Protein AF-A0A6F8YTX1-F1 (afdb_monomer)

Nearest PDB structures (foldseek):
  8x5l-assembly1_A  TM=1.722E-01  e=9.545E+00  Homo sapiens

Mean predicted aligned error: 6.39 Å

Foldseek 3Di:
DPDDDPVRLLVVLLVLLLCVLVVNDDFADPPVVCVPPFDWDADPQKIWGWHQDPDPRDTDTDIDRDPVVNVVVVVVVVVRQVPGQQDDDDSLSSSVSSCVVSVHDLVVLLVVLVVCLVVPCCVPDPPPDPVDDSVSSSSSSVSSNPHD

Organism: NCBI:txid624315

Solvent-accessible surface area (backbone atoms only — not comparable to full-atom values): 8660 Å² total; per-residue (Å²): 132,86,74,83,50,72,69,56,48,52,48,52,52,42,51,52,37,36,39,42,70,74,72,41,86,84,68,45,69,88,62,70,79,58,72,77,55,64,49,66,52,79,55,101,68,38,35,41,38,46,35,77,49,74,98,77,77,47,77,44,75,48,76,47,63,54,66,68,61,57,46,55,54,44,54,51,53,53,49,37,55,74,62,18,76,31,69,57,95,47,68,53,56,23,52,49,37,42,24,58,76,61,74,44,64,57,71,62,49,33,52,50,18,37,57,39,35,74,73,39,54,67,90,81,51,73,69,93,40,96,90,54,75,62,63,62,58,32,48,12,22,39,44,52,40,71,42,132

pLDDT: mean 87.64, std 11.62, range [40.38, 97.56]

Secondary structure (DSSP, 8-state):
--PPPHHHHHHHHHHHHHHHTTT--------GGGGGSPEEEE-SS-EEEEEEETTTTEEEEEEE--HHHHHHHHHHHHHHHHT-TT--SSHHHHHHHHHHHTT--HHHHHHHHHHHHHH-GGGT---SSTT--SHHHHHHHHHHHH--

Radius of gyration: 17.37 Å; Cα contacts (8 Å, |Δi|>4): 167; chains: 1; bounding box: 38×39×44 Å

Structure (mmCIF, N/CA/C/O backbone):
data_AF-A0A6F8YTX1-F1
#
_entry.id   AF-A0A6F8YTX1-F1
#
loop_
_atom_site.group_PDB
_atom_site.id
_atom_site.type_symbol
_atom_site.label_atom_id
_atom_site.label_alt_id
_atom_site.label_comp_id
_atom_site.label_asym_id
_atom_site.label_entity_id
_atom_site.label_seq_id
_atom_site.pdbx_PDB_ins_code
_atom_site.Cartn_x
_atom_site.Cartn_y
_atom_site.Cartn_z
_atom_site.occupancy
_atom_site.B_iso_or_equiv
_atom_site.auth_seq_id
_atom_site.auth_comp_id
_atom_site.auth_asym_id
_atom_site.auth_atom_id
_atom_site.pdbx_PDB_model_num
ATOM 1 N N . MET A 1 1 ? 23.468 6.953 10.996 1.00 40.38 1 MET A N 1
ATOM 2 C CA . MET A 1 1 ? 22.228 6.470 10.360 1.00 40.38 1 MET A CA 1
ATOM 3 C C . MET A 1 1 ? 21.076 7.030 11.161 1.00 40.38 1 MET A C 1
ATOM 5 O O . MET A 1 1 ? 20.973 6.713 12.337 1.00 40.38 1 MET A O 1
ATOM 9 N N . THR A 1 2 ? 20.300 7.939 10.586 1.00 49.44 2 THR A N 1
ATOM 10 C CA . THR A 1 2 ? 19.067 8.431 11.206 1.00 49.44 2 THR A CA 1
ATOM 11 C C . THR A 1 2 ? 18.036 7.321 11.046 1.00 49.44 2 THR A C 1
ATOM 13 O O . THR A 1 2 ? 17.662 6.989 9.925 1.00 49.44 2 THR A O 1
ATOM 16 N N . THR A 1 3 ? 17.669 6.667 12.142 1.00 78.25 3 THR A N 1
ATOM 17 C CA . THR A 1 3 ? 16.587 5.676 12.154 1.00 78.25 3 THR A CA 1
ATOM 18 C C . THR A 1 3 ? 15.278 6.376 11.807 1.00 78.25 3 THR A C 1
ATOM 20 O O . THR A 1 3 ? 15.038 7.481 12.301 1.00 78.25 3 THR A O 1
ATOM 23 N N . SER A 1 4 ? 14.444 5.757 10.968 1.00 83.25 4 SER A N 1
ATOM 24 C CA . SER A 1 4 ? 13.133 6.316 10.630 1.00 83.25 4 SER A CA 1
ATOM 25 C C . SER A 1 4 ? 12.299 6.516 11.897 1.00 83.25 4 SER A C 1
ATOM 27 O O . SER A 1 4 ? 12.297 5.684 12.809 1.00 83.25 4 SER A O 1
ATOM 29 N N . THR A 1 5 ? 11.615 7.650 11.980 1.00 93.62 5 THR A N 1
ATOM 30 C CA . THR A 1 5 ? 10.747 7.977 13.113 1.00 93.62 5 THR A CA 1
ATOM 31 C C . THR A 1 5 ? 9.475 7.121 13.084 1.00 93.62 5 THR A C 1
ATOM 33 O O . THR A 1 5 ? 9.074 6.604 12.044 1.00 93.62 5 THR A O 1
ATOM 36 N N . GLU A 1 6 ? 8.805 6.942 14.225 1.00 93.38 6 GLU A N 1
ATOM 37 C CA . GLU A 1 6 ? 7.522 6.214 14.266 1.00 93.38 6 GLU A CA 1
ATOM 38 C C . GLU A 1 6 ? 6.457 6.788 13.304 1.00 93.38 6 GLU A C 1
ATOM 40 O O . GLU A 1 6 ? 5.850 6.000 12.579 1.00 93.38 6 GLU A O 1
ATOM 45 N N . PRO A 1 7 ? 6.266 8.120 13.180 1.00 92.62 7 PRO A N 1
ATOM 46 C CA . PRO A 1 7 ? 5.317 8.679 12.215 1.00 92.62 7 PRO A CA 1
ATOM 47 C C . PRO A 1 7 ? 5.631 8.342 10.753 1.00 92.62 7 PRO A C 1
ATOM 49 O O . PRO A 1 7 ? 4.709 8.114 9.975 1.00 92.62 7 PRO A O 1
ATOM 52 N N . GLU A 1 8 ? 6.907 8.290 10.367 1.00 92.62 8 GLU A N 1
ATOM 53 C CA . GLU A 1 8 ? 7.315 7.908 9.007 1.00 92.62 8 GLU A CA 1
ATOM 54 C C . GLU A 1 8 ? 6.999 6.438 8.719 1.00 92.62 8 GLU A C 1
ATOM 56 O O . GLU A 1 8 ? 6.488 6.113 7.648 1.00 92.62 8 GLU A O 1
ATOM 61 N N . ARG A 1 9 ? 7.233 5.555 9.697 1.00 95.56 9 ARG A N 1
ATOM 62 C CA . ARG A 1 9 ? 6.878 4.133 9.609 1.00 95.56 9 ARG A CA 1
ATOM 63 C C . ARG A 1 9 ? 5.363 3.940 9.504 1.00 95.56 9 ARG A C 1
ATOM 65 O O . ARG A 1 9 ? 4.895 3.199 8.643 1.00 95.56 9 ARG A O 1
ATOM 72 N N . ILE A 1 10 ? 4.586 4.668 10.309 1.00 95.44 10 ILE A N 1
ATOM 73 C CA . ILE A 1 10 ? 3.117 4.676 10.212 1.00 95.44 10 ILE A CA 1
ATOM 74 C C . ILE A 1 10 ? 2.668 5.181 8.835 1.00 95.44 10 ILE A C 1
ATOM 76 O O . ILE A 1 10 ? 1.786 4.582 8.225 1.00 95.44 10 ILE A O 1
ATOM 80 N N . LEU A 1 11 ? 3.276 6.254 8.321 1.00 94.31 11 LEU A N 1
ATOM 81 C CA . LEU A 1 11 ? 2.948 6.797 7.004 1.00 94.31 11 LEU A CA 1
ATOM 82 C C . LEU A 1 11 ? 3.222 5.782 5.889 1.00 94.31 11 LEU A C 1
ATOM 84 O O . LEU A 1 11 ? 2.388 5.630 4.997 1.00 94.31 11 LEU A O 1
ATOM 88 N N . LEU A 1 12 ? 4.351 5.072 5.953 1.00 95.12 12 LEU A N 1
ATOM 89 C CA . LEU A 1 12 ? 4.669 4.007 5.005 1.00 95.12 12 LEU A CA 1
ATOM 90 C C . LEU A 1 12 ? 3.607 2.903 5.044 1.00 95.12 12 LEU A C 1
ATOM 92 O O . LEU A 1 12 ? 3.085 2.527 3.995 1.00 95.12 12 LEU A O 1
ATOM 96 N N . LEU A 1 13 ? 3.224 2.438 6.236 1.00 97.19 13 LEU A N 1
ATOM 97 C CA . LEU A 1 13 ? 2.167 1.437 6.381 1.00 97.19 13 LEU A CA 1
ATOM 98 C C . LEU A 1 13 ? 0.829 1.931 5.817 1.00 97.19 13 LEU A C 1
ATOM 100 O O . LEU A 1 13 ? 0.184 1.206 5.064 1.00 97.19 13 LEU A O 1
ATOM 104 N N . LEU A 1 14 ? 0.423 3.169 6.113 1.00 96.56 14 LEU A N 1
ATOM 105 C CA . LEU A 1 14 ? -0.819 3.742 5.582 1.00 96.56 14 LEU A CA 1
ATOM 106 C C . LEU A 1 14 ? -0.784 3.912 4.057 1.00 96.56 14 LEU A C 1
ATOM 108 O O . LEU A 1 14 ? -1.811 3.734 3.403 1.00 96.56 14 LEU A O 1
ATOM 112 N N . ALA A 1 15 ? 0.379 4.201 3.469 1.00 96.00 15 ALA A N 1
ATOM 113 C CA . ALA A 1 15 ? 0.542 4.235 2.018 1.00 96.00 15 ALA A CA 1
ATOM 114 C C . ALA A 1 15 ? 0.357 2.840 1.395 1.00 96.00 15 ALA A C 1
ATOM 116 O O . ALA A 1 15 ? -0.342 2.707 0.387 1.00 96.00 15 ALA A O 1
A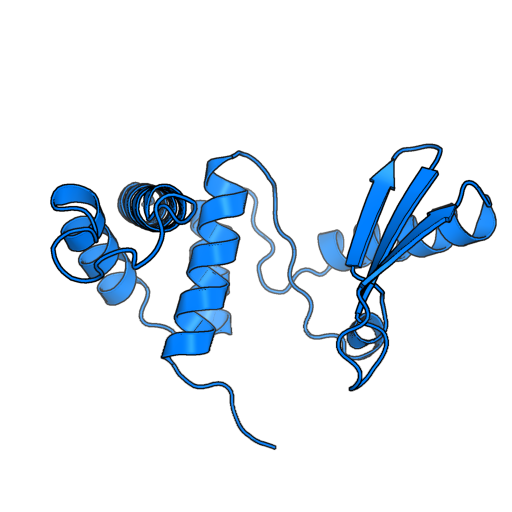TOM 117 N N . VAL A 1 16 ? 0.918 1.794 2.014 1.00 96.56 16 VAL A N 1
ATOM 118 C CA . VAL A 1 16 ? 0.693 0.398 1.599 1.00 96.56 16 VAL A CA 1
ATOM 119 C C . VAL A 1 16 ? -0.774 0.011 1.760 1.00 96.56 16 VAL A C 1
ATOM 121 O O . VAL A 1 16 ? -1.370 -0.520 0.826 1.00 96.56 16 VAL A O 1
ATOM 124 N N . ALA A 1 17 ? -1.398 0.360 2.885 1.00 97.56 17 ALA A N 1
ATOM 125 C CA . ALA A 1 17 ? -2.813 0.100 3.121 1.00 97.56 17 ALA A CA 1
ATOM 126 C C . ALA A 1 17 ? -3.712 0.797 2.093 1.00 97.56 17 ALA A C 1
ATOM 128 O O . ALA A 1 17 ? -4.690 0.211 1.631 1.00 97.56 17 ALA A O 1
ATOM 129 N N . LEU A 1 18 ? -3.373 2.023 1.686 1.00 97.12 18 LEU A N 1
ATOM 130 C CA . LEU A 1 18 ? -4.088 2.724 0.627 1.00 97.12 18 LEU A CA 1
ATOM 131 C C . LEU A 1 18 ? -4.004 1.963 -0.701 1.00 97.12 18 LEU A C 1
ATOM 133 O O . LEU A 1 18 ? -5.037 1.753 -1.335 1.00 97.12 18 LEU A O 1
ATOM 137 N N . MET A 1 19 ? -2.807 1.528 -1.106 1.00 96.12 19 MET A N 1
ATOM 138 C CA . MET A 1 19 ? -2.604 0.745 -2.332 1.00 96.12 19 MET A CA 1
ATOM 139 C C . MET A 1 19 ? -3.393 -0.574 -2.297 1.00 96.12 19 MET A C 1
ATOM 141 O O . MET A 1 19 ? -4.187 -0.845 -3.202 1.00 96.12 19 MET A O 1
ATOM 145 N N . GLU A 1 20 ? -3.272 -1.335 -1.211 1.00 96.75 20 GLU A N 1
ATOM 146 C CA . GLU A 1 20 ? -3.991 -2.598 -1.007 1.00 96.75 20 GLU A CA 1
ATOM 147 C C . GLU A 1 20 ? -5.519 -2.397 -0.990 1.00 96.75 20 GLU A C 1
ATOM 149 O O . GLU A 1 20 ? -6.259 -3.206 -1.550 1.00 96.75 20 GLU A O 1
ATOM 154 N N . SER A 1 21 ? -6.015 -1.265 -0.469 1.00 96.94 21 SER A N 1
ATOM 155 C CA . SER A 1 21 ? -7.448 -0.925 -0.497 1.00 96.94 21 SER A CA 1
ATOM 156 C C . SER A 1 21 ? -8.015 -0.729 -1.912 1.00 96.94 21 SER A C 1
ATOM 158 O O . SER A 1 21 ? -9.236 -0.736 -2.098 1.00 96.94 21 SER A O 1
ATOM 160 N N . PHE A 1 22 ? -7.156 -0.511 -2.911 1.00 96.31 22 PHE A N 1
ATOM 161 C CA . PHE A 1 22 ? -7.519 -0.454 -4.330 1.00 96.31 22 PHE A CA 1
ATOM 162 C C . PHE A 1 22 ? -7.269 -1.784 -5.059 1.00 96.31 22 PHE A C 1
ATOM 164 O O . PHE A 1 22 ? -7.442 -1.852 -6.274 1.00 96.31 22 PHE A O 1
ATOM 171 N N . GLY A 1 23 ? -6.870 -2.839 -4.342 1.00 93.50 23 GLY A N 1
ATOM 172 C CA . GLY A 1 23 ? -6.480 -4.122 -4.927 1.00 93.50 23 GLY A CA 1
ATOM 173 C C . GLY A 1 23 ? -5.098 -4.096 -5.584 1.00 93.50 23 GLY A C 1
ATOM 174 O O . GLY A 1 23 ? -4.794 -4.963 -6.403 1.00 93.50 23 GLY A O 1
ATOM 175 N N . ILE A 1 24 ? -4.264 -3.101 -5.264 1.00 93.06 24 ILE A N 1
ATOM 176 C CA . ILE A 1 24 ? -2.880 -3.030 -5.734 1.00 93.06 24 ILE A CA 1
ATOM 177 C C . ILE A 1 24 ? -2.021 -3.807 -4.738 1.00 93.06 24 ILE A C 1
ATOM 179 O O . ILE A 1 24 ? -1.751 -3.320 -3.644 1.00 93.06 24 ILE A O 1
ATOM 183 N N . GLY A 1 25 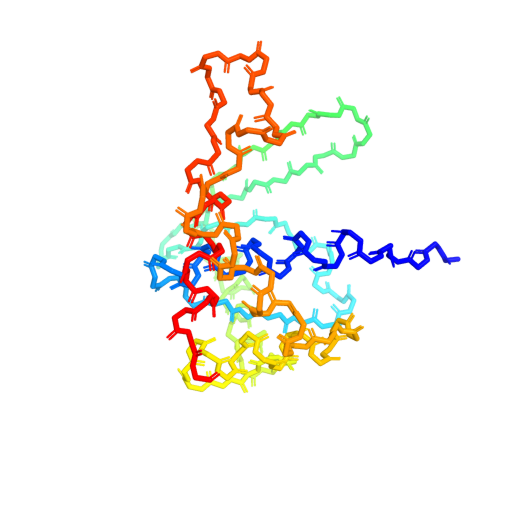? -1.600 -5.011 -5.126 1.00 92.31 25 GLY A N 1
ATOM 184 C CA . GLY A 1 25 ? -0.708 -5.832 -4.310 1.00 92.31 25 GLY A CA 1
ATOM 185 C C . GLY A 1 25 ? 0.671 -5.191 -4.171 1.00 92.31 25 GLY A C 1
ATOM 186 O O . GLY A 1 25 ? 1.297 -4.834 -5.176 1.00 92.31 25 GLY A O 1
ATOM 187 N N . VAL A 1 26 ? 1.139 -5.063 -2.933 1.00 93.88 26 VAL A N 1
ATOM 188 C CA . VAL A 1 26 ? 2.426 -4.447 -2.604 1.00 93.88 26 VAL A CA 1
ATOM 189 C C . VAL A 1 26 ? 3.446 -5.510 -2.205 1.00 93.88 26 VAL A C 1
ATOM 191 O O . VAL A 1 26 ? 3.130 -6.465 -1.501 1.00 93.88 26 VAL A O 1
ATOM 194 N N . ALA A 1 27 ? 4.686 -5.320 -2.651 1.00 94.12 27 ALA A N 1
ATOM 195 C CA . ALA A 1 27 ? 5.845 -6.078 -2.203 1.00 94.12 27 ALA A CA 1
ATOM 196 C C . ALA A 1 27 ? 6.897 -5.103 -1.661 1.00 94.12 27 ALA A C 1
ATOM 198 O O . ALA A 1 27 ? 7.122 -4.037 -2.238 1.00 94.12 27 ALA A O 1
ATOM 199 N N . VAL A 1 28 ? 7.521 -5.475 -0.549 1.00 93.31 28 VAL A N 1
ATOM 200 C CA . VAL A 1 28 ? 8.595 -4.733 0.125 1.00 93.31 28 VAL A CA 1
ATOM 201 C C . VAL A 1 28 ? 9.849 -5.602 0.158 1.00 93.31 28 VAL A C 1
ATOM 203 O O . VAL A 1 28 ? 9.749 -6.801 0.419 1.00 93.31 28 VAL A O 1
ATOM 206 N N . THR A 1 29 ? 11.008 -5.000 -0.102 1.00 93.19 29 THR A N 1
ATOM 207 C CA . THR A 1 29 ? 12.336 -5.618 0.017 1.00 93.19 29 THR A CA 1
ATOM 208 C C . THR A 1 29 ? 13.223 -4.734 0.888 1.00 93.19 29 THR A C 1
ATOM 210 O O . THR A 1 29 ? 13.081 -3.508 0.879 1.00 93.19 29 THR A O 1
ATOM 213 N N . ASP A 1 30 ? 14.121 -5.358 1.639 1.00 91.88 30 ASP A N 1
ATOM 214 C CA . ASP A 1 30 ? 15.182 -4.714 2.409 1.00 91.88 30 ASP A CA 1
ATOM 215 C C . ASP A 1 30 ? 16.556 -4.832 1.725 1.00 91.88 30 ASP A C 1
ATOM 217 O O . ASP A 1 30 ? 17.566 -4.357 2.251 1.00 91.88 30 ASP A O 1
ATOM 221 N N . GLU A 1 31 ? 16.596 -5.411 0.520 1.00 91.62 31 GLU A N 1
ATOM 222 C CA . GLU A 1 31 ? 17.809 -5.566 -0.269 1.00 91.62 31 GLU A CA 1
ATOM 223 C C . GLU A 1 31 ? 18.281 -4.193 -0.788 1.00 91.62 31 GLU A C 1
ATOM 225 O O . GLU A 1 31 ? 17.594 -3.539 -1.586 1.00 91.62 31 GLU A O 1
ATOM 230 N N . PRO A 1 32 ? 19.482 -3.731 -0.390 1.00 87.00 32 PRO A N 1
ATOM 231 C CA . PRO A 1 32 ? 19.953 -2.384 -0.708 1.00 87.00 32 PRO A CA 1
ATOM 232 C C . PRO A 1 32 ? 20.211 -2.180 -2.206 1.00 87.00 32 PRO A C 1
ATOM 234 O O . PRO A 1 32 ? 20.238 -1.042 -2.674 1.00 87.00 32 PRO A O 1
ATOM 237 N N . GLU A 1 33 ? 20.378 -3.261 -2.967 1.00 86.12 33 GLU A N 1
ATOM 238 C CA . GLU A 1 33 ? 20.614 -3.250 -4.414 1.00 86.12 33 GLU A CA 1
ATOM 239 C C . GLU A 1 33 ? 19.457 -2.593 -5.181 1.00 86.12 33 GLU A C 1
ATOM 241 O O . GLU A 1 33 ? 19.684 -1.875 -6.157 1.00 86.12 33 GLU A O 1
ATOM 246 N N . TYR A 1 34 ? 18.223 -2.728 -4.682 1.00 84.06 34 TYR A N 1
ATOM 247 C CA . TYR A 1 34 ? 17.041 -2.117 -5.291 1.00 84.06 34 TYR A CA 1
ATOM 248 C C . TYR A 1 34 ? 16.809 -0.661 -4.875 1.00 84.06 34 TYR A C 1
ATOM 250 O O . TYR A 1 34 ? 15.941 -0.003 -5.442 1.00 84.06 34 TYR A O 1
ATOM 258 N N . SER A 1 35 ? 17.607 -0.102 -3.958 1.00 80.38 35 SER A N 1
ATOM 259 C CA . SER A 1 35 ? 17.493 1.318 -3.576 1.00 80.38 35 SER A CA 1
ATOM 260 C C . SER A 1 35 ? 17.803 2.283 -4.728 1.00 80.38 35 SER A C 1
ATOM 262 O O . SER A 1 35 ? 17.320 3.415 -4.742 1.00 80.38 35 SER A O 1
ATOM 264 N N . ALA A 1 36 ? 18.599 1.837 -5.705 1.00 78.38 36 ALA A N 1
ATOM 265 C CA . ALA A 1 36 ? 18.919 2.588 -6.915 1.00 78.38 36 ALA A CA 1
ATOM 266 C C . ALA A 1 36 ? 17.906 2.361 -8.050 1.00 78.38 36 ALA A C 1
ATOM 268 O O . ALA A 1 36 ? 17.990 3.034 -9.083 1.00 78.38 36 ALA A O 1
ATOM 269 N N . LEU A 1 37 ? 16.967 1.419 -7.883 1.00 77.69 37 LEU A N 1
ATOM 270 C CA . LEU A 1 37 ? 15.932 1.161 -8.873 1.00 77.69 37 LEU A CA 1
ATOM 271 C C . LEU A 1 37 ? 15.009 2.388 -8.936 1.00 77.69 37 LEU A C 1
ATOM 273 O O . LEU A 1 37 ? 14.469 2.808 -7.910 1.00 77.69 37 LEU A O 1
ATOM 277 N N . PRO A 1 38 ? 14.821 2.999 -10.116 1.00 77.75 38 PRO A N 1
ATOM 278 C CA . PRO A 1 38 ? 13.950 4.153 -10.219 1.00 77.75 38 PRO A CA 1
ATOM 279 C C . PRO A 1 38 ? 12.496 3.736 -9.978 1.00 77.75 38 PRO A C 1
ATOM 281 O O . PRO A 1 38 ? 12.095 2.618 -10.308 1.00 77.75 38 PRO A O 1
ATOM 284 N N . GLY A 1 39 ? 11.678 4.661 -9.472 1.00 81.38 39 GLY A N 1
ATOM 285 C CA . GLY A 1 39 ? 10.232 4.462 -9.458 1.00 81.38 39 GLY A CA 1
ATOM 286 C C . GLY A 1 39 ? 9.751 4.197 -10.883 1.00 81.38 39 GLY A C 1
ATOM 287 O O . GLY A 1 39 ? 10.116 4.923 -11.805 1.00 81.38 39 GLY A O 1
ATOM 288 N N . LEU A 1 40 ? 8.982 3.134 -11.106 1.00 84.88 40 LEU A N 1
ATOM 289 C CA . LEU A 1 40 ? 8.567 2.772 -12.457 1.00 84.88 40 LEU A CA 1
ATOM 290 C C . LEU A 1 40 ? 7.191 2.117 -12.495 1.00 84.88 40 LEU A C 1
ATOM 292 O O . LEU A 1 40 ? 6.760 1.458 -11.553 1.00 84.88 40 LEU A O 1
ATOM 296 N N . VAL A 1 41 ? 6.522 2.273 -13.633 1.00 86.00 41 VAL A N 1
ATOM 297 C CA . VAL A 1 41 ? 5.301 1.556 -13.993 1.00 86.00 41 VAL A CA 1
ATOM 298 C C . VAL A 1 41 ? 5.618 0.679 -15.193 1.00 86.00 41 VAL A C 1
ATOM 300 O O . VAL A 1 41 ? 5.904 1.176 -16.285 1.00 86.00 41 VAL A O 1
ATOM 303 N N . LEU A 1 42 ? 5.571 -0.637 -14.992 1.00 89.25 42 LEU A N 1
ATOM 304 C CA . LEU A 1 42 ? 5.899 -1.622 -16.016 1.00 89.25 42 LEU A CA 1
ATOM 305 C C . LEU A 1 42 ? 4.634 -2.172 -16.683 1.00 89.25 42 LEU A C 1
ATOM 307 O O . LEU A 1 42 ? 3.681 -2.588 -16.030 1.00 89.25 42 LEU A O 1
ATOM 311 N N . THR A 1 43 ? 4.662 -2.239 -18.008 1.00 88.69 43 THR A N 1
ATOM 312 C CA . THR A 1 43 ? 3.721 -2.999 -18.837 1.00 88.69 43 THR A CA 1
ATOM 313 C C . THR A 1 43 ? 4.488 -4.074 -19.606 1.00 88.69 43 THR A C 1
ATOM 315 O O . THR A 1 43 ? 5.718 -4.092 -19.623 1.00 88.69 43 THR A O 1
ATOM 318 N N . GLN A 1 44 ? 3.786 -4.938 -20.342 1.00 85.06 44 GLN A N 1
ATOM 319 C CA . GLN A 1 44 ? 4.440 -5.966 -21.162 1.00 85.06 44 GLN A CA 1
ATOM 320 C C . GLN A 1 44 ? 5.424 -5.408 -22.206 1.00 85.06 44 GLN A C 1
ATOM 322 O O . GLN A 1 44 ? 6.325 -6.131 -22.630 1.00 85.06 44 GLN A O 1
ATOM 327 N N . ARG A 1 45 ? 5.227 -4.164 -22.663 1.00 89.62 45 ARG A N 1
ATOM 328 C CA . ARG A 1 45 ? 5.948 -3.586 -23.813 1.00 89.62 45 ARG A CA 1
ATOM 329 C C . ARG A 1 45 ? 6.654 -2.268 -23.515 1.00 89.62 45 ARG A C 1
ATOM 331 O O . ARG A 1 45 ? 7.355 -1.767 -24.388 1.00 89.62 45 ARG A O 1
ATOM 338 N N . ARG A 1 46 ? 6.402 -1.663 -22.356 1.00 91.88 46 ARG A N 1
ATOM 339 C CA . ARG A 1 46 ? 6.898 -0.331 -21.997 1.00 91.88 46 ARG A CA 1
ATOM 340 C C . ARG A 1 46 ? 7.091 -0.229 -20.496 1.00 91.88 46 ARG A C 1
ATOM 342 O O . ARG A 1 46 ? 6.282 -0.786 -19.755 1.00 91.88 46 ARG A O 1
ATOM 349 N N . ALA A 1 47 ? 8.080 0.542 -20.084 1.00 89.62 47 ALA A N 1
ATOM 350 C CA . ALA A 1 47 ? 8.225 1.026 -18.725 1.00 89.62 47 ALA A CA 1
ATOM 351 C C . ALA A 1 47 ? 8.143 2.550 -18.748 1.00 89.62 47 ALA A C 1
ATOM 353 O O . ALA A 1 47 ? 8.783 3.190 -19.582 1.00 89.62 47 ALA A O 1
ATOM 354 N N . ILE A 1 48 ? 7.340 3.109 -17.851 1.00 87.75 48 ILE A N 1
ATOM 355 C CA . ILE A 1 48 ? 7.354 4.534 -17.534 1.00 87.75 48 ILE A CA 1
ATOM 356 C C . ILE A 1 48 ? 8.222 4.665 -16.293 1.00 87.75 48 ILE A C 1
ATOM 358 O O . ILE A 1 48 ? 7.872 4.113 -15.256 1.00 87.75 48 ILE A O 1
ATOM 362 N N . VAL A 1 49 ? 9.354 5.342 -16.404 1.00 85.50 49 VAL A N 1
ATOM 363 C CA . VAL A 1 49 ? 10.321 5.498 -15.320 1.00 85.50 49 VAL A CA 1
ATOM 364 C C . VAL A 1 49 ? 10.179 6.907 -14.771 1.00 85.50 49 VAL A C 1
ATOM 366 O O . VAL A 1 49 ? 10.408 7.871 -15.491 1.00 85.50 49 VAL A O 1
ATOM 369 N N . ALA A 1 50 ? 9.791 7.023 -13.508 1.00 77.12 50 ALA A N 1
ATOM 370 C CA . ALA A 1 50 ? 9.707 8.263 -12.760 1.00 77.12 50 ALA A CA 1
ATOM 371 C C . ALA A 1 50 ? 10.828 8.279 -11.719 1.00 77.12 50 ALA A C 1
ATOM 373 O O . ALA A 1 50 ? 10.751 7.610 -10.687 1.00 77.12 50 ALA A O 1
ATOM 374 N N . ASN A 1 51 ? 11.881 9.044 -11.994 1.00 64.81 51 ASN A N 1
ATOM 375 C CA . ASN A 1 51 ? 12.997 9.184 -11.074 1.00 64.81 51 ASN A CA 1
ATOM 376 C C . ASN A 1 51 ? 13.082 10.619 -10.553 1.00 64.81 51 ASN A C 1
ATOM 378 O O . ASN A 1 51 ? 12.956 11.587 -11.308 1.00 64.81 51 ASN A O 1
ATOM 382 N N . TRP A 1 52 ? 13.327 10.748 -9.254 1.00 53.75 52 TRP A N 1
ATOM 383 C CA . TRP A 1 52 ? 13.744 12.013 -8.673 1.00 53.75 52 TRP A CA 1
ATOM 384 C C . TRP A 1 52 ? 15.239 12.149 -8.926 1.00 53.75 52 TRP A C 1
ATOM 386 O O . TRP A 1 52 ? 16.054 11.458 -8.315 1.00 53.75 52 TRP A O 1
ATOM 396 N N . ILE A 1 53 ? 15.617 13.018 -9.861 1.00 52.31 53 ILE A N 1
ATOM 397 C CA . ILE A 1 53 ? 17.030 13.318 -10.066 1.00 52.31 53 ILE A CA 1
ATOM 398 C C . ILE A 1 53 ? 17.458 14.209 -8.894 1.00 52.31 53 ILE A C 1
ATOM 400 O O . ILE A 1 53 ? 16.822 15.229 -8.643 1.00 52.31 53 ILE A O 1
ATOM 404 N N . ARG A 1 54 ? 18.479 13.748 -8.148 1.00 44.47 54 ARG A N 1
ATOM 405 C CA . ARG A 1 54 ? 19.187 14.387 -7.011 1.00 44.47 54 ARG A CA 1
ATOM 406 C C . ARG A 1 54 ? 18.896 15.874 -6.768 1.00 44.47 54 ARG A C 1
ATOM 408 O O . ARG A 1 54 ? 18.943 16.636 -7.715 1.00 44.47 54 ARG A O 1
ATOM 415 N N . ALA A 1 55 ? 18.828 16.249 -5.481 1.00 46.53 55 ALA A N 1
ATOM 416 C CA . ALA A 1 55 ? 18.976 17.571 -4.825 1.00 46.53 55 ALA A CA 1
ATOM 417 C C . ALA A 1 55 ? 18.193 18.787 -5.369 1.00 46.53 55 ALA A C 1
ATOM 419 O O . ALA A 1 55 ? 17.722 19.600 -4.578 1.00 46.53 55 ALA A O 1
ATOM 420 N N . ASP A 1 56 ? 18.002 18.889 -6.675 1.00 49.53 56 ASP A N 1
ATOM 421 C CA . ASP A 1 56 ? 17.490 20.059 -7.380 1.00 49.53 56 ASP A CA 1
ATOM 422 C C . ASP A 1 56 ?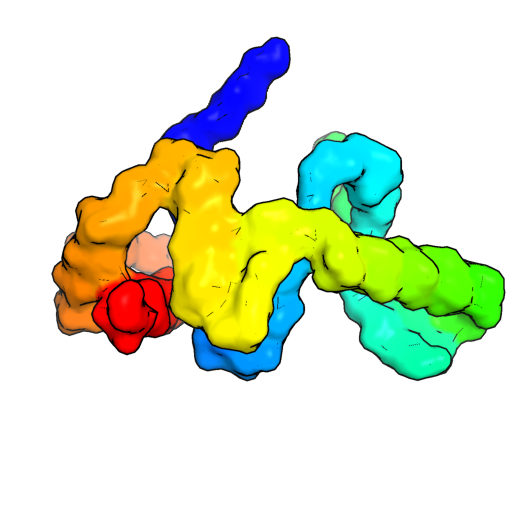 15.961 19.995 -7.549 1.00 49.53 56 ASP A C 1
ATOM 424 O O . ASP A 1 56 ? 15.347 20.896 -8.115 1.00 49.53 56 ASP A O 1
ATOM 428 N N . GLY A 1 57 ? 15.329 18.913 -7.073 1.00 57.34 57 GLY A N 1
ATOM 429 C CA . GLY A 1 57 ? 13.876 18.737 -7.098 1.00 57.34 57 GLY A CA 1
ATOM 430 C C . GLY A 1 57 ? 13.296 18.501 -8.495 1.00 57.34 57 GLY A C 1
ATOM 431 O O . GLY A 1 57 ? 12.095 18.682 -8.692 1.00 57.34 57 GLY A O 1
ATOM 432 N N . VAL A 1 58 ? 14.120 18.104 -9.471 1.00 64.62 58 VAL A N 1
ATOM 433 C CA . VAL A 1 58 ? 13.658 17.864 -10.842 1.00 64.62 58 VAL A CA 1
ATOM 434 C C . VAL A 1 58 ? 13.098 16.449 -10.958 1.00 64.62 58 VAL A C 1
ATOM 436 O O . VAL A 1 58 ? 13.815 15.450 -10.859 1.00 64.62 58 VAL A O 1
ATOM 439 N N . TRP A 1 59 ? 11.790 16.376 -11.189 1.00 64.69 59 TRP A N 1
ATOM 440 C CA . TRP A 1 59 ? 11.096 15.133 -11.492 1.00 64.69 59 TRP A CA 1
ATOM 441 C C . TRP A 1 59 ? 11.296 14.779 -12.968 1.00 64.69 59 TRP A C 1
ATOM 443 O O . TRP A 1 59 ? 10.858 15.520 -13.850 1.00 64.69 59 TRP A O 1
ATOM 453 N N . HIS A 1 60 ? 11.980 13.666 -13.241 1.00 75.31 60 HIS A N 1
ATOM 454 C CA . HIS A 1 60 ? 12.206 13.182 -14.599 1.00 75.31 60 HIS A CA 1
ATOM 455 C C . HIS A 1 60 ? 11.329 11.967 -14.881 1.00 75.31 60 HIS A C 1
ATOM 457 O O . HIS A 1 60 ? 11.401 10.962 -14.169 1.00 75.31 60 HIS A O 1
ATOM 463 N N . VAL A 1 61 ? 10.544 12.056 -15.956 1.00 80.75 61 VAL A N 1
ATOM 464 C CA . VAL A 1 61 ? 9.779 10.931 -16.492 1.00 80.75 61 VAL A CA 1
ATOM 465 C C . VAL A 1 61 ? 10.301 10.564 -17.858 1.00 80.75 61 VAL A C 1
ATOM 467 O O . VAL A 1 61 ? 10.353 11.409 -18.749 1.00 80.75 61 VAL A O 1
ATOM 470 N N . ASP A 1 62 ? 10.609 9.286 -18.022 1.00 84.44 62 ASP A N 1
ATOM 471 C CA . ASP A 1 62 ? 10.949 8.696 -19.307 1.00 84.44 62 ASP A CA 1
ATOM 472 C C . ASP A 1 62 ? 10.031 7.515 -19.630 1.00 84.44 62 ASP A C 1
ATOM 474 O O . ASP A 1 62 ? 9.418 6.912 -18.744 1.00 84.44 62 ASP A O 1
ATOM 478 N N . VAL A 1 63 ? 9.946 7.166 -20.910 1.00 89.19 63 VAL A N 1
ATOM 479 C CA . VAL A 1 63 ? 9.254 5.974 -21.390 1.00 89.19 63 VAL A CA 1
ATOM 480 C C . VAL A 1 63 ? 10.213 5.158 -22.239 1.00 89.19 63 VAL A C 1
ATOM 482 O O . VAL A 1 63 ? 10.568 5.548 -23.348 1.00 89.19 63 VAL A O 1
ATOM 485 N N . THR A 1 64 ? 10.556 3.963 -21.766 1.00 89.62 64 THR A N 1
ATOM 486 C CA . THR A 1 64 ? 11.391 3.028 -22.522 1.00 89.62 64 THR A CA 1
ATOM 487 C C . THR A 1 64 ? 10.588 1.831 -23.016 1.00 89.62 64 THR A C 1
ATOM 489 O O . THR A 1 64 ? 9.738 1.279 -22.315 1.00 89.62 64 THR A O 1
ATOM 492 N N . GLY A 1 65 ? 10.861 1.423 -24.255 1.00 89.00 65 GLY A N 1
ATOM 493 C CA . GLY A 1 65 ? 10.422 0.152 -24.836 1.00 89.00 65 GLY A CA 1
ATOM 494 C C . GLY A 1 65 ? 11.583 -0.816 -25.080 1.00 89.00 65 GLY A C 1
ATOM 495 O O . GLY A 1 65 ? 11.405 -1.822 -25.767 1.00 89.00 65 GLY A O 1
ATOM 496 N N . GLN A 1 66 ? 12.785 -0.498 -24.586 1.00 91.94 66 GLN A N 1
ATOM 497 C CA . GLN A 1 66 ? 13.980 -1.292 -24.846 1.00 91.94 66 GLN A CA 1
ATOM 498 C C . GLN A 1 66 ? 13.873 -2.652 -24.158 1.00 91.94 66 GLN A C 1
ATOM 500 O O . GLN A 1 66 ? 13.787 -2.741 -22.937 1.00 91.94 66 GLN A O 1
ATOM 505 N N . ARG A 1 67 ? 13.920 -3.726 -24.951 1.00 90.19 67 ARG A N 1
ATOM 506 C CA . ARG A 1 67 ? 13.659 -5.087 -24.469 1.00 90.19 67 ARG A CA 1
ATOM 507 C C . ARG A 1 67 ? 14.556 -5.512 -23.303 1.00 90.19 67 ARG A C 1
ATOM 509 O O . ARG A 1 67 ? 14.036 -6.129 -22.388 1.00 90.19 67 ARG A O 1
ATOM 516 N N . SER A 1 68 ? 15.850 -5.182 -23.330 1.00 90.56 68 SER A N 1
ATOM 517 C CA . SER A 1 68 ? 16.774 -5.518 -22.236 1.00 90.56 68 SER A CA 1
ATOM 518 C C . SER A 1 68 ? 16.364 -4.843 -20.927 1.00 90.56 68 SER A C 1
ATOM 520 O O . SER A 1 68 ? 16.139 -5.536 -19.949 1.00 90.56 68 SER A O 1
ATOM 522 N N . ALA A 1 69 ? 16.109 -3.530 -20.946 1.00 89.81 69 ALA A N 1
ATOM 523 C CA . ALA A 1 69 ? 15.648 -2.800 -19.764 1.00 89.81 69 ALA A CA 1
ATOM 524 C C . ALA A 1 69 ? 14.305 -3.336 -19.232 1.00 89.81 69 ALA A C 1
ATOM 526 O O . ALA A 1 69 ? 14.104 -3.444 -18.029 1.00 89.81 69 ALA A O 1
ATOM 527 N N . LEU A 1 70 ? 13.380 -3.715 -20.124 1.00 92.50 70 LEU A N 1
ATOM 528 C CA . LEU A 1 70 ? 12.108 -4.325 -19.722 1.00 92.50 70 LEU A CA 1
ATOM 529 C C . LEU A 1 70 ? 12.274 -5.714 -19.093 1.00 92.50 70 LEU A C 1
ATOM 531 O O . LEU A 1 70 ? 11.433 -6.088 -18.277 1.00 92.50 70 LEU A O 1
ATOM 535 N N . CYS A 1 71 ? 13.285 -6.483 -19.506 1.00 91.69 71 CYS A N 1
ATOM 536 C CA . CYS A 1 71 ? 13.641 -7.749 -18.869 1.00 91.69 71 CYS A CA 1
ATOM 537 C C . CYS A 1 71 ? 14.221 -7.485 -17.480 1.00 91.69 71 CYS A C 1
ATOM 539 O O . CYS A 1 71 ? 13.662 -7.987 -16.516 1.00 91.69 71 CYS A O 1
ATOM 541 N N . ASP A 1 72 ? 15.206 -6.593 -17.361 1.00 90.94 72 ASP A N 1
ATOM 542 C CA . ASP A 1 72 ? 15.842 -6.270 -16.078 1.00 90.94 72 ASP A CA 1
ATOM 543 C C . ASP A 1 72 ? 14.816 -5.783 -15.035 1.00 90.94 72 ASP A C 1
ATOM 545 O O . ASP A 1 72 ? 14.792 -6.248 -13.897 1.00 90.94 72 ASP A O 1
ATOM 549 N N . TYR A 1 73 ? 13.898 -4.887 -15.425 1.00 91.12 73 TYR A N 1
ATOM 550 C CA . TYR A 1 73 ? 12.829 -4.426 -14.530 1.00 91.12 73 TYR A CA 1
ATOM 551 C C . TYR A 1 73 ? 11.844 -5.528 -14.155 1.00 91.12 73 TYR A C 1
ATOM 553 O O . TYR A 1 73 ? 11.285 -5.504 -13.060 1.00 91.12 73 TYR A O 1
ATOM 561 N N . ARG A 1 74 ? 11.590 -6.472 -15.061 1.00 91.88 74 ARG A N 1
ATOM 562 C CA . ARG A 1 74 ? 10.698 -7.593 -14.781 1.00 91.88 74 ARG A CA 1
ATOM 563 C C . ARG A 1 74 ? 11.337 -8.556 -13.801 1.00 91.88 74 ARG A C 1
ATOM 565 O O . ARG A 1 74 ? 10.677 -8.907 -12.834 1.00 91.88 74 ARG A O 1
ATOM 572 N N . ASP A 1 75 ? 12.599 -8.896 -14.021 1.00 92.81 75 ASP A N 1
ATOM 573 C CA . ASP A 1 75 ? 13.360 -9.788 -13.156 1.00 92.81 75 ASP A CA 1
ATOM 574 C C . ASP A 1 75 ? 13.445 -9.196 -11.742 1.00 92.81 75 ASP A C 1
ATOM 576 O O . ASP A 1 75 ? 13.159 -9.889 -10.770 1.00 92.81 75 ASP A O 1
ATOM 580 N N . ALA A 1 76 ? 13.693 -7.885 -11.622 1.00 91.12 76 ALA A N 1
ATOM 581 C CA . ALA A 1 76 ? 13.656 -7.180 -10.340 1.00 91.12 76 ALA A CA 1
ATOM 582 C C . ALA A 1 76 ? 12.273 -7.249 -9.663 1.00 91.12 76 ALA A C 1
ATOM 584 O O . ALA A 1 76 ? 12.168 -7.580 -8.483 1.00 91.12 76 ALA A O 1
ATOM 585 N N . VAL A 1 77 ? 11.189 -6.960 -10.395 1.00 90.06 77 VAL A N 1
ATOM 586 C CA . VAL A 1 77 ? 9.821 -7.009 -9.843 1.00 90.06 77 VAL A CA 1
ATOM 587 C C . VAL A 1 77 ? 9.431 -8.429 -9.433 1.00 90.06 77 VAL A C 1
ATOM 589 O O . VAL A 1 77 ? 8.804 -8.614 -8.391 1.00 90.06 77 VAL A O 1
ATOM 592 N N . GLU A 1 78 ? 9.768 -9.432 -10.240 1.00 92.06 78 GLU A N 1
ATOM 593 C CA . GLU A 1 78 ? 9.492 -10.839 -9.950 1.00 92.06 78 GLU A CA 1
ATOM 594 C C . GLU A 1 78 ? 10.297 -11.319 -8.740 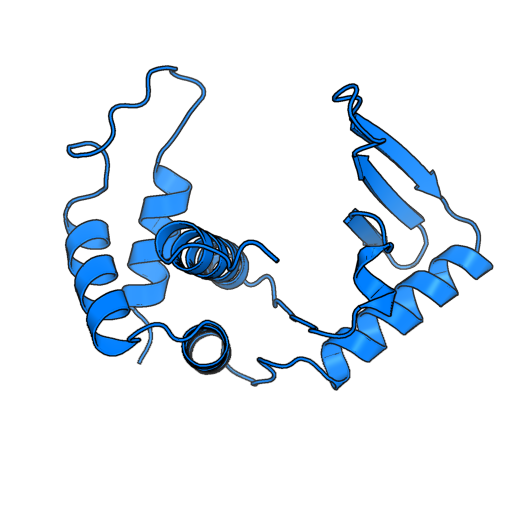1.00 92.06 78 GLU A C 1
ATOM 596 O O . GLU A 1 78 ? 9.723 -11.942 -7.846 1.00 92.06 78 GLU A O 1
ATOM 601 N N . HIS A 1 79 ? 11.577 -10.948 -8.650 1.00 93.94 79 HIS A N 1
ATOM 602 C CA . HIS A 1 79 ? 12.428 -11.250 -7.502 1.00 93.94 79 HIS A CA 1
ATOM 603 C C . HIS A 1 79 ? 11.886 -10.638 -6.210 1.00 93.94 79 HIS A C 1
ATOM 605 O O . HIS A 1 79 ? 11.695 -11.359 -5.234 1.00 93.94 79 HIS A O 1
ATOM 611 N N . VAL A 1 80 ? 11.568 -9.339 -6.205 1.00 92.94 80 VAL A N 1
ATOM 612 C CA . VAL A 1 80 ? 11.035 -8.652 -5.013 1.00 92.94 80 VAL A CA 1
ATOM 613 C C . VAL A 1 80 ? 9.683 -9.226 -4.594 1.00 92.94 80 VAL A C 1
ATOM 615 O O . VAL A 1 80 ? 9.402 -9.338 -3.404 1.00 92.94 80 VAL A O 1
ATOM 618 N N . ARG A 1 81 ? 8.837 -9.629 -5.547 1.00 91.62 81 ARG A N 1
ATOM 619 C CA . ARG A 1 81 ? 7.572 -10.309 -5.230 1.00 91.62 81 ARG A CA 1
ATOM 620 C C . ARG A 1 81 ? 7.795 -11.682 -4.606 1.00 91.62 81 ARG A C 1
ATOM 622 O O . ARG A 1 81 ? 7.074 -12.028 -3.677 1.00 91.62 81 ARG A O 1
ATOM 629 N N . ALA A 1 82 ? 8.760 -12.448 -5.108 1.00 93.38 82 ALA A N 1
ATOM 630 C CA . ALA A 1 82 ? 9.066 -13.784 -4.603 1.00 93.38 82 ALA A CA 1
ATOM 631 C C . ALA A 1 82 ? 9.723 -13.762 -3.213 1.00 93.38 82 ALA A C 1
ATOM 633 O O . ALA A 1 82 ? 9.485 -14.666 -2.417 1.00 93.38 82 ALA A O 1
ATOM 634 N N . HIS A 1 83 ? 10.510 -12.726 -2.915 1.00 94.38 83 HIS A N 1
ATOM 635 C CA . HIS A 1 83 ? 11.294 -12.607 -1.681 1.00 94.38 83 HIS A CA 1
ATOM 636 C C . HIS A 1 83 ? 10.836 -11.443 -0.798 1.00 94.38 83 HIS A C 1
ATOM 638 O O . HIS A 1 83 ? 11.624 -10.880 -0.042 1.00 94.38 83 HIS A O 1
ATOM 644 N N . SER A 1 84 ? 9.567 -11.041 -0.904 1.00 95.50 84 SER A N 1
ATOM 645 C CA . SER A 1 84 ? 9.091 -9.896 -0.139 1.00 95.50 84 SER A CA 1
ATOM 646 C C . SER A 1 84 ? 9.142 -10.170 1.364 1.00 95.50 84 SER A C 1
ATOM 648 O O . SER A 1 84 ? 8.636 -11.190 1.829 1.00 95.50 84 SER A O 1
ATOM 650 N N . VAL A 1 85 ? 9.648 -9.208 2.140 1.00 96.44 85 VAL A N 1
ATOM 651 C CA . VAL A 1 85 ? 9.679 -9.293 3.613 1.00 96.44 85 VAL A CA 1
ATOM 652 C C . VAL A 1 85 ? 8.281 -9.294 4.245 1.00 96.44 85 VAL A C 1
ATOM 654 O O . VAL A 1 85 ? 8.131 -9.644 5.409 1.00 96.44 85 VAL A O 1
ATOM 657 N N . ILE A 1 86 ? 7.250 -8.939 3.470 1.00 96.75 86 ILE A N 1
ATOM 658 C CA . ILE A 1 86 ? 5.839 -8.951 3.879 1.00 96.75 86 ILE A CA 1
ATOM 659 C C . ILE A 1 86 ? 5.010 -9.975 3.094 1.00 96.75 86 ILE A C 1
ATOM 661 O O . ILE A 1 86 ? 3.800 -9.809 2.963 1.00 96.75 86 ILE A O 1
ATOM 665 N N . ALA A 1 87 ? 5.643 -10.987 2.492 1.00 95.06 87 ALA A N 1
ATOM 666 C CA . ALA A 1 87 ? 4.959 -11.945 1.629 1.00 95.06 87 ALA A CA 1
ATOM 667 C C . ALA A 1 87 ? 3.815 -12.669 2.363 1.00 95.06 87 ALA A C 1
ATOM 669 O O . ALA A 1 87 ? 4.035 -13.391 3.332 1.00 95.06 87 ALA A O 1
ATOM 670 N N . ALA A 1 88 ? 2.593 -12.497 1.861 1.00 94.25 88 ALA A N 1
ATOM 671 C CA . ALA A 1 88 ? 1.407 -13.228 2.292 1.00 94.25 88 ALA A CA 1
ATOM 672 C C . ALA A 1 88 ? 0.310 -13.154 1.219 1.00 94.25 88 ALA A C 1
ATOM 674 O O . ALA A 1 88 ? 0.305 -12.240 0.385 1.00 94.25 88 ALA A O 1
ATOM 675 N N . ASP A 1 89 ? -0.642 -14.086 1.261 1.00 92.56 89 ASP A N 1
ATOM 676 C CA . ASP A 1 89 ? -1.710 -14.192 0.259 1.00 92.56 89 ASP A CA 1
ATOM 677 C C . ASP A 1 89 ? -2.788 -13.109 0.437 1.00 92.56 89 ASP A C 1
ATOM 679 O O . ASP A 1 89 ? -3.221 -12.481 -0.538 1.00 92.56 89 ASP A O 1
ATOM 683 N N . ALA A 1 90 ? -3.193 -12.825 1.679 1.00 94.31 90 ALA A N 1
ATOM 684 C CA . ALA A 1 90 ? -4.207 -11.820 1.984 1.00 94.31 90 ALA A CA 1
ATOM 685 C C . ALA A 1 90 ? -3.591 -10.458 2.342 1.00 94.31 90 ALA A C 1
ATOM 687 O O . ALA A 1 90 ? -2.549 -10.369 2.987 1.00 94.31 90 ALA A O 1
ATOM 688 N N . ALA A 1 91 ? -4.278 -9.373 1.969 1.00 95.06 91 ALA A N 1
ATOM 689 C CA . ALA A 1 91 ? -3.836 -8.008 2.274 1.00 95.06 91 ALA A CA 1
ATOM 690 C C . ALA A 1 91 ? -3.718 -7.738 3.786 1.00 95.06 91 ALA A C 1
ATOM 692 O O . ALA A 1 91 ? -2.831 -6.999 4.204 1.00 95.06 91 ALA A O 1
ATOM 693 N N . GLY A 1 92 ? -4.587 -8.355 4.599 1.00 95.19 92 GLY A N 1
ATOM 694 C CA . GLY A 1 92 ? -4.519 -8.292 6.063 1.00 95.19 92 GLY A CA 1
ATOM 695 C C . GLY A 1 92 ? -3.207 -8.836 6.607 1.00 95.19 92 GLY A C 1
ATOM 696 O O . GLY A 1 92 ? -2.507 -8.134 7.331 1.00 95.19 92 GLY A O 1
ATOM 697 N N . ASP A 1 93 ? -2.838 -10.036 6.170 1.00 96.38 93 ASP A N 1
ATOM 698 C CA . ASP A 1 93 ? -1.606 -10.699 6.595 1.00 96.38 93 ASP A CA 1
ATOM 699 C C . ASP A 1 93 ? -0.366 -9.920 6.136 1.00 96.38 93 ASP A C 1
ATOM 701 O O . ASP A 1 93 ? 0.564 -9.731 6.917 1.00 96.38 93 ASP A O 1
ATOM 705 N N . ARG A 1 94 ? -0.377 -9.377 4.907 1.00 96.69 94 ARG A N 1
ATOM 706 C CA . ARG A 1 94 ? 0.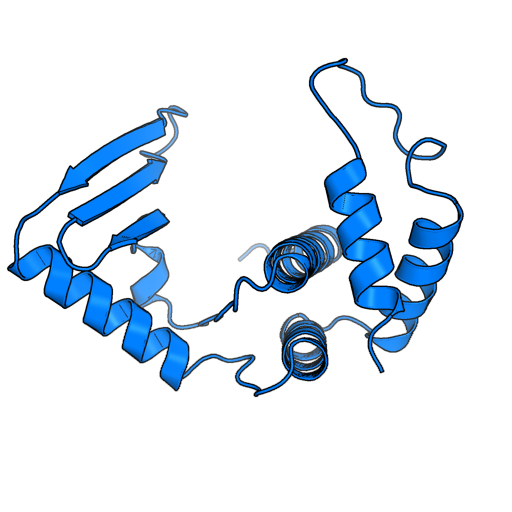709 -8.511 4.411 1.00 96.69 94 ARG A CA 1
ATOM 707 C C . ARG A 1 94 ? 0.869 -7.245 5.251 1.00 96.69 94 ARG A C 1
ATOM 709 O O . ARG A 1 94 ? 1.989 -6.849 5.558 1.00 96.69 94 ARG A O 1
ATOM 716 N N . LEU A 1 95 ? -0.235 -6.596 5.626 1.00 97.25 95 LEU A N 1
ATOM 717 C CA . LEU A 1 95 ? -0.198 -5.385 6.452 1.00 97.25 95 LEU A CA 1
ATOM 718 C C . LEU A 1 95 ? 0.216 -5.670 7.898 1.00 97.25 95 LEU A C 1
ATOM 720 O O . LEU A 1 95 ? 0.904 -4.842 8.492 1.00 97.25 95 LEU A O 1
ATOM 724 N N . HIS A 1 96 ? -0.151 -6.831 8.441 1.00 96.94 96 HIS A N 1
ATOM 725 C CA . HIS A 1 96 ? 0.324 -7.280 9.746 1.00 96.94 96 HIS A CA 1
ATOM 726 C C . HIS A 1 96 ? 1.834 -7.547 9.722 1.00 96.94 96 HIS A C 1
ATOM 728 O O . HIS A 1 96 ? 2.567 -6.974 10.522 1.00 96.94 96 HIS A O 1
ATOM 734 N N . ALA A 1 97 ? 2.317 -8.305 8.730 1.00 97.06 97 ALA A N 1
ATOM 735 C CA . ALA A 1 97 ? 3.745 -8.549 8.531 1.00 97.06 97 ALA A CA 1
ATOM 736 C C . ALA A 1 97 ? 4.532 -7.244 8.313 1.00 97.06 97 ALA A C 1
ATOM 738 O O . ALA A 1 97 ? 5.646 -7.096 8.810 1.00 97.06 97 ALA A O 1
ATOM 739 N N . LEU A 1 98 ? 3.946 -6.265 7.613 1.00 97.19 98 LEU A N 1
ATOM 740 C CA . LEU A 1 98 ? 4.537 -4.935 7.473 1.00 97.19 98 LEU A CA 1
ATOM 741 C C . LEU A 1 98 ? 4.617 -4.196 8.810 1.00 97.19 98 LEU A C 1
ATOM 743 O O . LEU A 1 98 ? 5.620 -3.539 9.074 1.00 97.19 98 LEU A O 1
ATOM 747 N N . ALA A 1 99 ? 3.579 -4.274 9.644 1.00 97.12 99 ALA A N 1
ATOM 748 C CA . ALA A 1 99 ? 3.601 -3.675 10.974 1.00 97.12 99 ALA A CA 1
ATOM 749 C C . ALA A 1 99 ? 4.705 -4.295 11.839 1.00 97.12 99 ALA A C 1
ATOM 751 O O . ALA A 1 99 ? 5.463 -3.547 12.454 1.00 97.12 99 ALA A O 1
ATOM 752 N N . ASP A 1 100 ? 4.853 -5.621 11.806 1.00 97.00 100 ASP A N 1
ATOM 753 C CA . ASP A 1 100 ? 5.921 -6.335 12.508 1.00 97.00 100 ASP A CA 1
ATOM 754 C C . ASP A 1 100 ? 7.307 -5.912 12.003 1.00 97.00 100 ASP A C 1
ATOM 756 O O . ASP A 1 100 ? 8.170 -5.547 12.800 1.00 97.00 100 ASP A O 1
ATOM 760 N N . TYR A 1 101 ? 7.505 -5.875 10.679 1.00 96.00 101 TYR A N 1
ATOM 761 C CA . TYR A 1 101 ? 8.760 -5.432 10.060 1.00 96.00 101 TYR A CA 1
ATOM 762 C C . TYR A 1 101 ? 9.114 -3.981 10.422 1.00 96.00 101 TYR A C 1
ATOM 764 O O . TYR A 1 101 ? 10.279 -3.643 10.621 1.00 96.00 101 TYR A O 1
ATOM 772 N N . LEU A 1 102 ? 8.106 -3.112 10.524 1.00 95.94 102 LEU A N 1
ATOM 773 C CA . LEU A 1 102 ? 8.269 -1.714 10.912 1.00 95.94 102 LEU A CA 1
ATOM 774 C C . LEU A 1 102 ? 8.277 -1.505 12.431 1.00 95.94 102 LEU A C 1
ATOM 776 O O . LEU A 1 102 ? 8.338 -0.354 12.864 1.00 95.94 102 LEU A O 1
ATOM 780 N N . GLU A 1 103 ? 8.218 -2.562 13.242 1.00 96.31 103 GLU A N 1
ATOM 781 C CA . GLU A 1 103 ? 8.152 -2.493 14.706 1.00 96.31 103 GLU A CA 1
ATOM 782 C C . GLU A 1 103 ? 7.000 -1.593 15.206 1.00 96.31 103 GLU A C 1
ATOM 784 O O . GLU A 1 103 ? 7.183 -0.706 16.048 1.00 96.31 103 GLU A O 1
ATOM 789 N N . LEU A 1 104 ? 5.806 -1.779 14.639 1.00 96.56 104 LEU A N 1
ATOM 790 C CA . LEU A 1 104 ? 4.580 -1.063 14.990 1.00 96.56 104 LEU A CA 1
ATOM 791 C C . LEU A 1 104 ? 3.606 -1.987 15.730 1.00 96.56 104 LEU A C 1
ATOM 793 O O . LEU A 1 104 ? 3.365 -3.118 15.321 1.00 96.56 104 LEU A O 1
ATOM 797 N N . ASP A 1 105 ? 2.970 -1.481 16.788 1.00 96.06 105 ASP A N 1
ATOM 798 C CA . ASP A 1 105 ? 1.900 -2.208 17.481 1.00 96.06 105 ASP A CA 1
ATOM 799 C C . ASP A 1 105 ? 0.645 -2.272 16.597 1.00 96.06 105 ASP A C 1
ATOM 801 O O . ASP A 1 105 ? -0.119 -1.304 16.497 1.00 96.06 105 ASP A O 1
ATOM 805 N N . TRP A 1 106 ? 0.429 -3.429 15.966 1.00 95.19 106 TRP A N 1
ATOM 806 C CA . TRP A 1 106 ? -0.705 -3.671 15.075 1.00 95.19 106 TRP A CA 1
ATOM 807 C C . TRP A 1 106 ? -2.061 -3.429 15.742 1.00 95.19 106 TRP A C 1
ATOM 809 O O . TRP A 1 106 ? -2.940 -2.789 15.163 1.00 95.19 106 TRP A O 1
A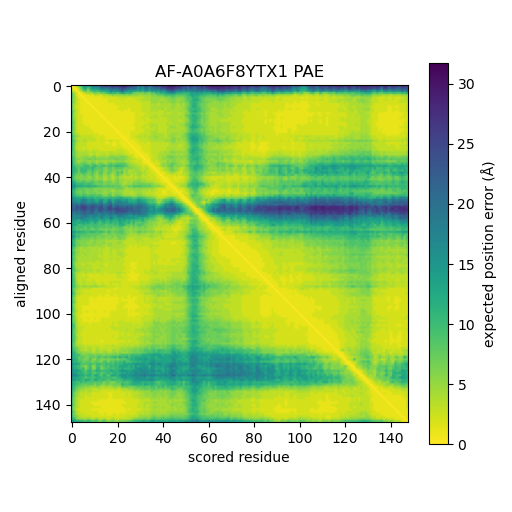TOM 819 N N . THR A 1 107 ? -2.244 -3.910 16.973 1.00 94.69 107 THR A N 1
ATOM 820 C CA . THR A 1 107 ? -3.539 -3.829 17.665 1.00 94.69 107 THR A CA 1
ATOM 821 C C . THR A 1 107 ? -3.885 -2.378 17.971 1.00 94.69 107 THR A C 1
ATOM 823 O O . THR A 1 107 ? -5.010 -1.923 17.722 1.00 94.69 107 THR A O 1
ATOM 826 N N . ARG A 1 108 ? -2.903 -1.620 18.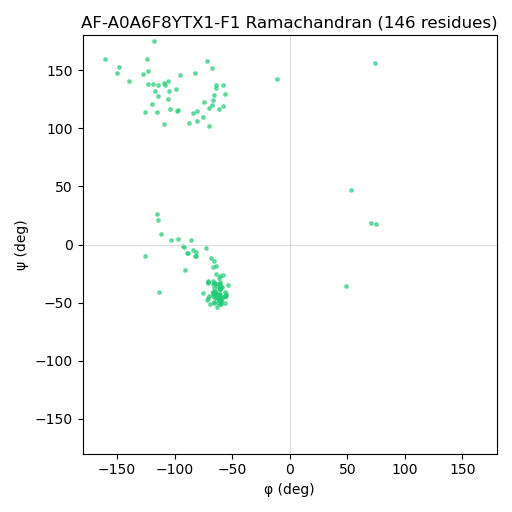467 1.00 94.38 108 ARG A N 1
ATOM 827 C CA . ARG A 1 108 ? -3.047 -0.186 18.712 1.00 94.38 108 ARG A CA 1
ATOM 828 C C . ARG A 1 108 ? -3.295 0.570 17.411 1.00 94.38 108 ARG A C 1
ATOM 830 O O . ARG A 1 108 ? -4.182 1.423 17.376 1.00 94.38 108 ARG A O 1
ATOM 837 N N . LEU A 1 109 ? -2.549 0.259 16.353 1.00 94.31 109 LEU A N 1
ATOM 838 C CA . LEU A 1 109 ? -2.686 0.912 15.055 1.00 94.31 109 LEU A CA 1
ATOM 839 C C . LEU A 1 109 ? -4.075 0.690 14.455 1.00 94.31 109 LEU A C 1
ATOM 841 O O . LEU A 1 109 ? -4.720 1.657 14.050 1.00 94.31 109 LEU A O 1
ATOM 845 N N . ARG A 1 110 ? -4.568 -0.553 14.460 1.00 95.56 110 ARG A N 1
ATOM 846 C CA . ARG A 1 110 ? -5.907 -0.892 13.968 1.00 95.56 110 ARG A CA 1
ATOM 847 C C . ARG A 1 110 ? -6.994 -0.179 14.761 1.00 95.56 110 ARG A C 1
ATOM 849 O O . ARG A 1 110 ? -7.903 0.390 14.165 1.00 95.56 110 ARG A O 1
ATOM 856 N N . THR A 1 111 ? -6.862 -0.140 16.087 1.00 94.75 111 THR A N 1
ATOM 857 C CA . THR A 1 111 ? -7.797 0.584 16.962 1.00 94.75 111 THR A CA 1
ATOM 858 C C . THR A 1 111 ? -7.837 2.074 16.617 1.00 94.75 111 THR A C 1
ATOM 860 O O . THR A 1 111 ? -8.912 2.631 16.414 1.00 94.75 111 THR A O 1
ATOM 863 N N . ARG A 1 112 ? -6.675 2.723 16.461 1.00 93.06 112 ARG A N 1
ATOM 864 C CA . ARG A 1 112 ? -6.612 4.141 16.065 1.00 93.06 112 ARG A CA 1
ATOM 865 C C . ARG A 1 112 ? -7.142 4.384 14.658 1.00 93.06 112 ARG A C 1
ATOM 867 O O . ARG A 1 112 ? -7.810 5.384 14.428 1.00 93.06 112 ARG A O 1
ATOM 874 N N . CYS A 1 113 ? -6.884 3.475 13.725 1.00 94.38 113 CYS A N 1
ATOM 875 C CA . CYS A 1 113 ? -7.440 3.554 12.380 1.00 94.38 113 CYS A CA 1
ATOM 876 C C . CYS A 1 113 ? -8.967 3.403 12.376 1.00 94.38 113 CYS A C 1
ATOM 878 O O . CYS A 1 113 ? -9.621 4.061 11.573 1.00 94.38 113 CYS A O 1
ATOM 880 N N . ALA A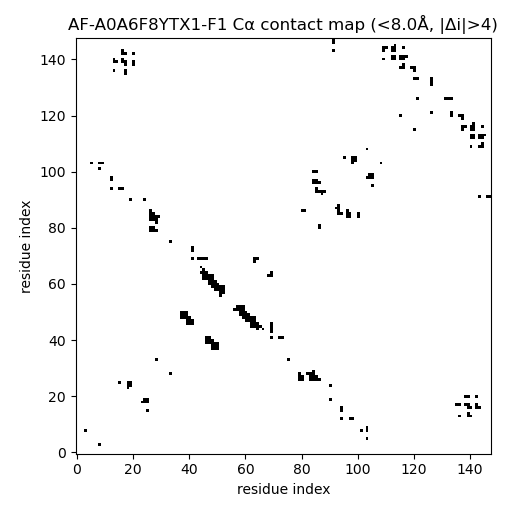 1 114 ? -9.539 2.596 13.274 1.00 92.69 114 ALA A N 1
ATOM 881 C CA . ALA A 1 114 ? -10.987 2.481 13.428 1.00 92.69 114 ALA A CA 1
ATOM 882 C C . ALA A 1 114 ? -11.594 3.797 13.926 1.00 92.69 114 ALA A C 1
ATOM 884 O O . ALA A 1 114 ? -12.478 4.342 13.273 1.00 92.69 114 ALA A O 1
ATOM 885 N N . GLU A 1 115 ? -11.041 4.365 15.002 1.00 91.12 115 GLU A N 1
ATOM 886 C CA . GLU A 1 115 ? -11.466 5.669 15.524 1.00 91.12 115 GLU A CA 1
ATOM 887 C C . GLU A 1 115 ? -11.366 6.762 14.443 1.00 91.12 115 GLU A C 1
ATOM 889 O O . GLU A 1 115 ? -12.327 7.475 14.169 1.00 91.12 115 GLU A O 1
ATOM 894 N N . LEU A 1 116 ? -10.221 6.873 13.763 1.00 89.69 116 LEU A N 1
ATOM 895 C CA . LEU A 1 116 ? -10.027 7.876 12.711 1.00 89.69 116 LEU A CA 1
ATOM 896 C C . LEU A 1 116 ? -10.908 7.621 11.482 1.00 89.69 116 LEU A C 1
ATOM 898 O O . LEU A 1 116 ? -11.356 8.570 10.846 1.00 89.69 116 LEU A O 1
ATOM 902 N N . GLY A 1 117 ? -11.174 6.361 11.138 1.00 84.62 117 GLY A N 1
ATOM 903 C CA . GLY A 1 117 ? -12.009 5.990 9.998 1.00 84.62 117 GLY A CA 1
ATOM 904 C C . GLY A 1 117 ? -13.497 6.286 10.205 1.00 84.62 117 GLY A C 1
ATOM 905 O O . GLY A 1 117 ? -14.187 6.595 9.226 1.00 84.62 117 GLY A O 1
ATOM 906 N N . GLU A 1 118 ? -13.974 6.217 11.453 1.00 85.56 118 GLU A N 1
ATOM 907 C CA . GLU A 1 118 ? -15.343 6.572 11.847 1.00 85.56 118 GLU A CA 1
ATOM 908 C C . GLU A 1 118 ? -15.580 8.085 11.802 1.00 85.56 118 GLU A C 1
ATOM 910 O O . GLU A 1 118 ? -16.571 8.535 11.226 1.00 85.56 118 GLU A O 1
ATOM 915 N N . TRP A 1 119 ? -14.668 8.873 12.378 1.00 83.19 119 TRP A N 1
ATOM 916 C CA . TRP A 1 119 ? -14.841 10.326 12.514 1.00 83.19 119 TRP A CA 1
ATOM 917 C C . TRP A 1 119 ? -14.277 11.130 11.331 1.00 83.19 119 TRP A C 1
ATOM 919 O O . TRP A 1 119 ? -14.718 12.254 11.088 1.00 83.19 119 TRP A O 1
ATOM 929 N N . GLY A 1 120 ? -13.338 10.551 10.577 1.00 80.69 120 GLY A N 1
ATOM 930 C CA . GLY A 1 120 ? -12.573 11.219 9.522 1.00 80.69 120 GLY A CA 1
ATOM 931 C C . GLY A 1 120 ? -11.508 12.175 10.071 1.00 80.69 120 GLY A C 1
ATOM 932 O O . GLY A 1 120 ? -11.606 12.690 11.187 1.00 80.69 120 GLY A O 1
ATOM 933 N N . LEU A 1 121 ? -10.470 12.454 9.277 1.00 82.31 121 LEU A N 1
ATOM 934 C CA . LEU A 1 121 ? -9.370 13.328 9.709 1.00 82.31 121 LEU A CA 1
ATOM 935 C C . LEU A 1 121 ? -9.660 14.836 9.591 1.00 82.31 121 LEU A C 1
ATOM 937 O O . LEU A 1 121 ? -8.858 15.638 10.071 1.00 82.31 121 LEU A O 1
ATOM 941 N N . ALA A 1 122 ? -10.786 15.250 9.003 1.00 77.69 122 ALA A N 1
ATOM 942 C CA . ALA A 1 122 ? -11.083 16.662 8.724 1.00 77.69 122 ALA A CA 1
ATOM 943 C C . ALA A 1 122 ? -11.132 17.566 9.974 1.00 77.69 122 ALA A C 1
ATOM 945 O O . ALA A 1 122 ? -10.859 18.759 9.880 1.00 77.69 122 ALA A O 1
ATOM 946 N N . GLY A 1 123 ? -11.454 17.008 11.148 1.00 73.19 123 GLY A N 1
ATOM 947 C CA . GLY A 1 123 ? -11.438 17.740 12.424 1.00 73.19 123 GLY A CA 1
ATOM 948 C C . GLY A 1 123 ? -10.052 17.872 13.070 1.00 73.19 123 GLY A C 1
ATOM 949 O O . GLY A 1 123 ? -9.907 18.595 14.052 1.00 73.19 123 GLY A O 1
ATOM 950 N N . ILE A 1 124 ? -9.045 17.166 12.548 1.00 80.00 124 ILE A N 1
ATOM 951 C CA . ILE A 1 124 ? -7.685 17.082 13.106 1.00 80.00 124 ILE A CA 1
ATOM 952 C C . ILE A 1 124 ? -6.677 17.752 12.168 1.00 80.00 124 ILE A C 1
ATOM 954 O O . ILE A 1 124 ? -5.771 18.455 12.614 1.00 80.00 124 ILE A O 1
ATOM 958 N N . ALA A 1 125 ? -6.842 17.547 10.863 1.00 78.25 125 ALA A N 1
ATOM 959 C CA . ALA A 1 125 ? -6.054 18.173 9.820 1.00 78.25 125 ALA A CA 1
ATOM 960 C C . ALA A 1 125 ? -6.994 18.984 8.928 1.00 78.25 125 ALA A C 1
ATOM 962 O O . ALA A 1 125 ? -7.909 18.437 8.325 1.00 78.25 125 ALA A O 1
ATOM 963 N N . GLU A 1 126 ? -6.765 20.289 8.823 1.00 77.50 126 GLU A N 1
ATOM 964 C CA . GLU A 1 126 ? -7.531 21.139 7.914 1.00 77.50 126 GLU A CA 1
ATOM 965 C C . GLU A 1 126 ? -6.723 21.339 6.620 1.00 77.50 126 GLU A C 1
ATOM 967 O O . GLU A 1 126 ? -5.628 21.921 6.662 1.00 77.50 126 GLU A O 1
ATOM 972 N N . PRO A 1 127 ? -7.198 20.847 5.45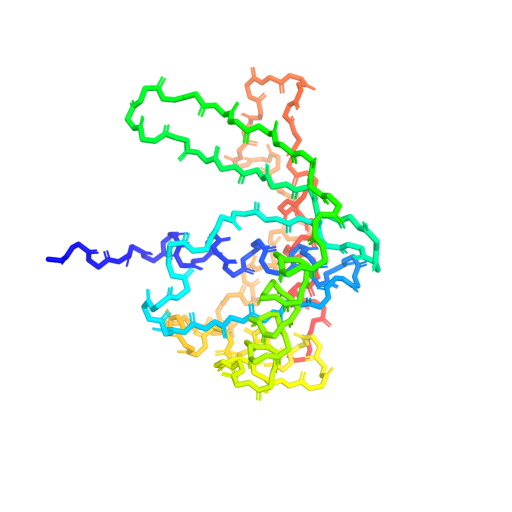6 1.00 77.00 127 PRO A N 1
ATOM 973 C CA . PRO A 1 127 ? -6.500 21.048 4.196 1.00 77.00 127 PRO A CA 1
ATOM 974 C C . PRO A 1 127 ? -6.400 22.540 3.878 1.00 77.00 127 PRO A C 1
ATOM 976 O O . PRO A 1 127 ? -7.390 23.218 3.618 1.00 77.00 127 PRO A O 1
ATOM 979 N N . ARG A 1 128 ? -5.173 23.064 3.830 1.00 78.94 128 ARG A N 1
ATOM 980 C CA . ARG A 1 128 ? -4.920 24.478 3.492 1.00 78.94 128 ARG A CA 1
ATOM 981 C C . ARG A 1 128 ? -5.144 24.810 2.013 1.00 78.94 128 ARG A C 1
ATOM 983 O O . ARG A 1 128 ? -4.990 25.957 1.606 1.00 78.94 128 ARG A O 1
ATOM 990 N N . SER A 1 129 ? -5.473 23.809 1.199 1.00 82.06 129 SER A N 1
ATOM 991 C CA . SER A 1 129 ? -5.724 23.934 -0.232 1.00 82.06 129 SER A CA 1
ATOM 992 C C . SER A 1 129 ? -6.912 23.073 -0.626 1.00 82.06 129 SER A C 1
ATOM 994 O O . SER A 1 129 ? -7.019 21.926 -0.206 1.00 82.06 129 SER A O 1
ATOM 996 N N . ARG A 1 130 ? -7.750 23.601 -1.522 1.00 78.06 130 ARG A N 1
ATOM 997 C CA . ARG A 1 130 ? -8.888 22.877 -2.115 1.00 78.06 130 ARG A CA 1
ATOM 998 C C . ARG A 1 130 ? -8.458 21.740 -3.048 1.00 78.06 130 ARG A C 1
ATOM 1000 O O . ARG A 1 130 ? -9.300 20.964 -3.476 1.00 78.06 130 ARG A O 1
ATOM 1007 N N . LEU A 1 131 ? -7.170 21.683 -3.396 1.00 79.94 131 LEU A N 1
ATOM 1008 C CA . LEU A 1 131 ? -6.575 20.617 -4.205 1.00 79.94 131 LEU A CA 1
ATOM 1009 C C . LEU A 1 131 ? -6.058 19.450 -3.353 1.00 79.94 131 LEU A C 1
ATOM 1011 O O . LEU A 1 131 ? -5.624 18.446 -3.907 1.00 79.94 131 LEU A O 1
ATOM 1015 N N . LEU A 1 132 ? -6.070 19.585 -2.025 1.00 80.50 132 LEU A N 1
ATOM 1016 C CA . LEU A 1 132 ? -5.678 18.533 -1.099 1.00 80.50 132 LEU A CA 1
ATOM 1017 C C . LEU A 1 132 ? -6.933 17.938 -0.467 1.00 80.50 132 LEU A C 1
ATOM 1019 O O . LEU A 1 132 ? -7.799 18.668 0.009 1.00 80.50 132 LEU A O 1
ATOM 1023 N N . SER A 1 133 ? -7.005 16.611 -0.456 1.00 86.06 133 SER A N 1
ATOM 1024 C CA . SER A 1 133 ? -8.061 15.859 0.216 1.00 86.06 133 SER A CA 1
ATOM 1025 C C . SER A 1 133 ? -7.453 14.885 1.221 1.00 86.06 133 SER A C 1
ATOM 1027 O O . SER A 1 133 ? -6.345 14.384 1.022 1.00 86.06 133 SER A O 1
ATOM 1029 N N . LEU A 1 134 ? -8.198 14.616 2.292 1.00 89.19 134 LEU A N 1
ATOM 1030 C CA . LEU A 1 134 ? -7.872 13.597 3.289 1.00 89.19 134 LEU A CA 1
ATOM 1031 C C . LEU A 1 134 ? -8.498 12.239 2.964 1.00 89.19 134 LEU A C 1
ATOM 1033 O O . LEU A 1 134 ? -8.203 11.267 3.654 1.00 89.19 134 LEU A O 1
ATOM 1037 N N . ASP A 1 135 ? -9.284 12.141 1.885 1.00 89.69 135 ASP A N 1
ATOM 1038 C CA . ASP A 1 135 ? -10.009 10.921 1.504 1.00 89.69 135 ASP A CA 1
ATOM 1039 C C . ASP A 1 135 ? -9.093 9.696 1.398 1.00 89.69 135 ASP A C 1
ATOM 1041 O O . ASP A 1 135 ? -9.496 8.583 1.732 1.00 89.69 135 ASP A O 1
ATOM 1045 N N . GLY A 1 136 ? -7.850 9.891 0.943 1.00 90.81 136 GLY A N 1
ATOM 1046 C CA . GLY A 1 136 ? -6.861 8.818 0.859 1.00 90.81 136 GLY A CA 1
ATOM 1047 C C . GLY A 1 136 ? -6.478 8.266 2.233 1.00 90.81 136 GLY A C 1
ATOM 1048 O O . GLY A 1 136 ? -6.468 7.053 2.425 1.00 90.81 136 GLY A O 1
ATOM 1049 N N . VAL A 1 137 ? -6.215 9.144 3.204 1.00 90.75 137 VAL A N 1
ATOM 1050 C CA . VAL A 1 137 ? -5.861 8.729 4.570 1.00 90.75 137 VAL A CA 1
ATOM 1051 C C . VAL A 1 137 ? -7.075 8.119 5.266 1.00 90.75 137 VAL A C 1
ATOM 1053 O O . VAL A 1 137 ? -6.966 7.035 5.831 1.00 90.75 137 VAL A O 1
ATOM 1056 N N . ASP A 1 138 ? -8.249 8.740 5.134 1.00 92.88 138 ASP A N 1
ATOM 1057 C CA . ASP A 1 138 ? -9.507 8.204 5.658 1.00 92.88 138 ASP A CA 1
ATOM 1058 C C . ASP A 1 138 ? -9.790 6.796 5.109 1.00 92.88 138 ASP A C 1
ATOM 1060 O O . ASP A 1 138 ? -10.169 5.888 5.852 1.00 92.88 138 ASP A O 1
ATOM 1064 N N . ARG A 1 139 ? -9.586 6.580 3.802 1.00 95.31 139 ARG A N 1
ATOM 1065 C CA . ARG A 1 139 ? -9.743 5.265 3.170 1.00 95.31 139 ARG A CA 1
ATOM 1066 C C . ARG A 1 139 ? -8.743 4.251 3.716 1.00 95.31 139 ARG A C 1
ATOM 1068 O O . ARG A 1 139 ? -9.157 3.136 4.022 1.00 95.31 139 ARG A O 1
ATOM 1075 N N . ALA A 1 140 ? -7.469 4.620 3.839 1.00 96.19 140 ALA A N 1
ATOM 1076 C CA . ALA A 1 140 ? -6.442 3.742 4.393 1.00 96.19 140 ALA A CA 1
ATOM 1077 C C . ALA A 1 140 ? -6.790 3.322 5.830 1.00 96.19 140 ALA A C 1
ATOM 1079 O O . ALA A 1 140 ? -6.769 2.133 6.139 1.00 96.19 140 ALA A O 1
ATOM 1080 N N . CYS A 1 141 ? -7.206 4.270 6.676 1.00 95.69 141 CYS A N 1
ATOM 1081 C CA . CYS A 1 141 ? -7.642 3.991 8.042 1.00 95.69 141 CYS A CA 1
ATOM 1082 C C . CYS A 1 141 ? -8.854 3.048 8.079 1.00 95.69 141 CYS A C 1
ATOM 1084 O O . CYS A 1 141 ? -8.814 2.036 8.777 1.00 95.69 141 CYS A O 1
ATOM 1086 N N . ARG A 1 142 ? -9.901 3.306 7.281 1.00 95.62 142 ARG A N 1
ATOM 1087 C CA . ARG A 1 142 ? -11.067 2.403 7.198 1.00 95.62 142 ARG A CA 1
ATOM 1088 C C . ARG A 1 142 ? -10.692 1.010 6.702 1.00 95.62 142 ARG A C 1
ATOM 1090 O O . ARG A 1 142 ? -11.233 0.027 7.197 1.00 95.62 142 ARG A O 1
ATOM 1097 N N . PHE A 1 143 ? -9.771 0.922 5.742 1.00 96.81 143 PHE A N 1
ATOM 1098 C CA . PHE A 1 143 ? -9.293 -0.359 5.242 1.00 96.81 143 PHE A CA 1
ATOM 1099 C C . PHE A 1 143 ? -8.584 -1.138 6.349 1.00 96.81 143 PHE A C 1
ATOM 1101 O O . PHE A 1 143 ? -9.026 -2.237 6.657 1.00 96.81 143 PHE A O 1
ATOM 1108 N N . VAL A 1 144 ? -7.589 -0.545 7.019 1.00 96.69 144 VAL A N 1
ATOM 1109 C CA . VAL A 1 144 ? -6.885 -1.181 8.149 1.00 96.69 144 VAL A CA 1
ATOM 1110 C C . VAL A 1 144 ? -7.860 -1.613 9.246 1.00 96.69 144 VAL A C 1
ATOM 1112 O O . VAL A 1 144 ? -7.773 -2.733 9.737 1.00 96.69 144 VAL A O 1
ATOM 1115 N N . ALA A 1 145 ? -8.824 -0.759 9.595 1.00 94.75 145 ALA A N 1
ATOM 1116 C CA . ALA A 1 145 ? -9.838 -1.055 10.605 1.00 94.75 145 ALA A CA 1
ATOM 1117 C C . ALA A 1 145 ? -10.735 -2.254 10.251 1.00 94.75 145 ALA A C 1
ATOM 1119 O O . ALA A 1 145 ? -11.241 -2.920 11.150 1.00 94.75 145 ALA A O 1
ATOM 1120 N N . SER A 1 146 ? -10.939 -2.522 8.958 1.00 94.69 146 SER A N 1
ATOM 1121 C CA . SER A 1 146 ? -11.771 -3.631 8.476 1.00 94.69 146 SER A CA 1
ATOM 1122 C C . SER A 1 146 ? -11.058 -4.987 8.442 1.00 94.69 146 SER A C 1
ATOM 1124 O O . SER A 1 146 ? -11.706 -6.004 8.197 1.00 94.69 146 SER A O 1
ATOM 1126 N N . LEU A 1 147 ? -9.738 -5.007 8.652 1.00 91.06 147 LEU A N 1
ATOM 1127 C CA . LEU A 1 147 ? -8.926 -6.220 8.574 1.00 91.06 147 LEU A CA 1
ATOM 1128 C C . LEU A 1 147 ? -9.000 -7.024 9.885 1.00 91.06 147 LEU A C 1
ATOM 1130 O O . LEU A 1 147 ? -9.141 -6.427 10.959 1.00 91.06 147 LEU A O 1
ATOM 1134 N N . PRO A 1 148 ? -8.922 -8.366 9.796 1.00 78.69 148 PRO A N 1
ATOM 1135 C CA . PRO A 1 148 ? -9.016 -9.260 10.948 1.00 78.69 148 PRO A CA 1
ATOM 1136 C C . PRO A 1 148 ? -7.894 -9.072 11.976 1.00 78.69 148 PRO A C 1
ATOM 1138 O O . PRO A 1 148 ? -6.859 -8.430 11.679 1.00 78.69 148 PRO A O 1
#

Sequence (148 aa):
MTTSTEPERILLLLAVALMESFGIGVAVTDEPEYSALPGLVLTQRRAIVANWIRADGVWHVDVTGQRSALCDYRDAVEHVRAHSVIAADAAGDRLHALADYLELDWTRLRTRCAELGEWGLAGIAEPRSRLLSLDGVDRACRFVASLP